Protein AF-A0A259NE61-F1 (afdb_monomer)

Foldseek 3Di:
DDAAEAEAEQPPQVLVVVLVPDDQDADPVRHGPRDDVPDPDDPVSVVVVVVVCVVCVVVVHDDDDDPPDHSLRVVLVVLVVCVVVRHAYEYAHPDQLNLLSADPRYWYADPVVRQIDHQVSNCVVQVDGSPCSVVSVVPD

Sequence (140 aa):
MTKHRLLLVDGSSYLYRAFHAMPDLRNGAGEPTGAIYGSPMPEDLVKQIEPIHAMVKALGWPVLMVSGVEADDVIGTLACQATEAGWETIISTGDKDLAQLVNPSVTLINTMTDEKLDIPGVIAKFGVPPERIVDYLSII

Solvent-accessible surface area (backbone atoms only — not comparable to full-atom values): 8449 Å² total; per-residue (Å²): 132,88,74,50,74,46,79,46,71,44,61,64,50,49,52,53,49,56,60,73,67,52,74,94,41,54,50,100,86,68,47,80,70,55,86,55,93,91,55,77,82,54,68,76,58,59,66,46,50,61,61,50,53,53,50,44,44,73,74,70,42,88,84,87,85,56,92,96,55,58,69,65,60,56,50,50,53,52,50,51,53,34,48,76,71,64,22,37,33,40,37,39,39,79,61,72,77,62,46,41,66,34,44,102,44,26,33,39,32,22,84,90,74,74,42,65,32,39,58,69,40,36,28,72,72,72,75,41,52,27,94,42,39,66,66,56,59,74,76,108

Nearest PDB structures (foldseek):
  3zde-assembly1_A  TM=8.066E-01  e=3.322E-08  Escherichia coli
  3zdc-assembly1_A  TM=7.584E-01  e=1.025E-07  Escherichia coli
  1ut8-assembly1_A  TM=6.338E-01  e=2.202E-05  Tequintavirus T5
  5hp4-assembly1_A  TM=6.996E-01  e=4.880E-05  Tequintavirus T5
  5hml-assembly2_B  TM=6.680E-01  e=5.214E-05  Tequintavirus T5

Structure (mmCIF, N/CA/C/O backbone):
data_AF-A0A259NE61-F1
#
_entry.id   AF-A0A259NE61-F1
#
loop_
_atom_site.group_PDB
_atom_site.id
_atom_site.type_symbol
_atom_site.label_atom_id
_atom_site.label_alt_id
_atom_site.label_comp_id
_atom_site.label_asym_id
_atom_site.label_entity_id
_atom_site.label_seq_id
_atom_site.pdbx_PDB_ins_code
_atom_site.Cartn_x
_atom_site.Cartn_y
_atom_site.Cartn_z
_atom_site.occupancy
_atom_site.B_iso_or_equiv
_atom_site.auth_seq_id
_atom_site.auth_comp_id
_atom_site.auth_asym_id
_atom_site.auth_atom_id
_atom_site.pdbx_PDB_model_num
ATOM 1 N N . MET A 1 1 ? -8.434 -11.866 23.099 1.00 57.50 1 MET A N 1
ATOM 2 C CA . MET A 1 1 ? -8.838 -12.311 21.749 1.00 57.50 1 MET A CA 1
ATOM 3 C C . MET A 1 1 ? -7.645 -12.150 20.825 1.00 57.50 1 MET A C 1
ATOM 5 O O . MET A 1 1 ? -6.938 -11.159 20.962 1.00 57.50 1 MET A O 1
ATOM 9 N N . THR A 1 2 ? -7.362 -13.123 19.964 1.00 65.31 2 THR A N 1
ATOM 10 C CA . THR A 1 2 ? -6.283 -13.031 18.969 1.00 65.31 2 THR A CA 1
ATOM 11 C C . THR A 1 2 ? -6.672 -12.019 17.898 1.00 65.31 2 THR A C 1
ATOM 13 O O . THR A 1 2 ? -7.663 -12.214 17.202 1.00 65.31 2 THR A O 1
ATOM 16 N N . LYS A 1 3 ? -5.916 -10.924 17.790 1.00 75.94 3 LYS A N 1
ATOM 17 C CA . LYS A 1 3 ? -6.103 -9.919 16.740 1.00 75.94 3 LYS A CA 1
ATOM 18 C C . LYS A 1 3 ? -5.498 -10.479 15.450 1.00 75.94 3 LYS A C 1
ATOM 20 O O . LYS A 1 3 ? -4.293 -10.724 15.400 1.00 75.94 3 LYS A O 1
ATOM 25 N N . HIS A 1 4 ? -6.332 -10.761 14.454 1.00 93.12 4 HIS A N 1
ATOM 26 C CA . HIS A 1 4 ? -5.865 -11.231 13.150 1.00 93.12 4 HIS A CA 1
ATOM 27 C C . HIS A 1 4 ? -5.156 -10.092 12.412 1.00 93.12 4 HIS A C 1
ATOM 29 O O . HIS A 1 4 ? -5.502 -8.922 12.589 1.00 93.12 4 HIS A O 1
ATOM 35 N N . ARG A 1 5 ? -4.130 -10.433 11.625 1.00 95.50 5 ARG A N 1
ATOM 36 C CA . ARG A 1 5 ? -3.349 -9.468 10.847 1.00 95.50 5 ARG A CA 1
ATOM 37 C C . ARG A 1 5 ? -3.402 -9.823 9.370 1.00 95.50 5 ARG A C 1
ATOM 39 O O . ARG A 1 5 ? -3.149 -10.973 9.020 1.00 95.50 5 ARG A O 1
ATOM 46 N N . LEU A 1 6 ? -3.681 -8.829 8.536 1.00 97.19 6 LEU A N 1
ATOM 47 C CA . LEU A 1 6 ? -3.619 -8.906 7.083 1.00 97.19 6 LEU A CA 1
ATOM 48 C C . LEU A 1 6 ? -2.426 -8.088 6.586 1.00 97.19 6 LEU A C 1
ATOM 50 O O . LEU A 1 6 ? -2.226 -6.951 7.006 1.00 97.19 6 LEU A O 1
ATOM 54 N N . LEU A 1 7 ? -1.632 -8.669 5.692 1.00 97.38 7 LEU A N 1
ATOM 55 C CA . LEU A 1 7 ? -0.596 -7.957 4.954 1.00 97.38 7 LEU A CA 1
ATOM 56 C C . LEU A 1 7 ? -0.975 -7.969 3.476 1.00 97.38 7 LEU A C 1
ATOM 58 O O . LEU A 1 7 ? -1.102 -9.039 2.883 1.00 97.38 7 LEU A O 1
ATOM 62 N N . LEU A 1 8 ? -1.151 -6.784 2.904 1.00 97.50 8 LEU A N 1
ATOM 63 C CA . LEU A 1 8 ? -1.389 -6.572 1.481 1.00 97.50 8 LEU A CA 1
ATOM 64 C C . LEU A 1 8 ? -0.125 -5.970 0.873 1.00 97.50 8 LEU A C 1
ATOM 66 O O . LEU A 1 8 ? 0.466 -5.066 1.456 1.00 97.50 8 LEU A O 1
ATOM 70 N N . VAL A 1 9 ? 0.310 -6.482 -0.275 1.00 96.12 9 VAL A N 1
ATOM 71 C CA . VAL A 1 9 ? 1.490 -5.980 -0.989 1.00 96.12 9 VAL A CA 1
ATOM 72 C C . VAL A 1 9 ? 1.059 -5.557 -2.382 1.00 96.12 9 VAL A C 1
ATOM 74 O O . VAL A 1 9 ? 0.540 -6.366 -3.147 1.00 96.12 9 VAL A O 1
ATOM 77 N N . ASP A 1 10 ? 1.295 -4.293 -2.704 1.00 94.44 10 ASP A N 1
ATOM 78 C CA . ASP A 1 10 ? 0.987 -3.708 -4.001 1.00 94.44 10 ASP A CA 1
ATOM 79 C C . ASP A 1 10 ? 2.079 -4.053 -5.022 1.00 94.44 10 ASP A C 1
ATOM 81 O O . ASP A 1 10 ? 3.076 -3.345 -5.195 1.00 94.44 10 ASP A O 1
ATOM 85 N N . GLY A 1 11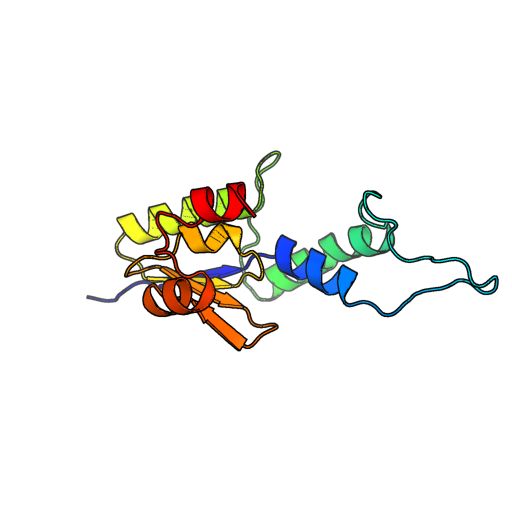 ? 1.908 -5.204 -5.676 1.00 90.50 11 GLY A N 1
ATOM 86 C CA . GLY A 1 11 ? 2.854 -5.698 -6.674 1.00 90.50 11 GLY A CA 1
ATOM 87 C C . GLY A 1 11 ? 3.004 -4.763 -7.878 1.00 90.50 11 GLY A C 1
ATOM 88 O O . GLY A 1 11 ? 4.117 -4.584 -8.372 1.00 90.50 11 GLY A O 1
ATOM 89 N N . SER A 1 12 ? 1.915 -4.133 -8.323 1.00 85.19 12 SER A N 1
ATOM 90 C CA . SER A 1 12 ? 1.905 -3.192 -9.450 1.00 85.19 12 SER A CA 1
ATOM 91 C C . SER A 1 12 ? 2.706 -1.928 -9.162 1.00 85.19 12 SER A C 1
ATOM 93 O O . SER A 1 12 ? 3.550 -1.553 -9.976 1.00 85.19 12 SER A O 1
ATOM 95 N N . SER A 1 13 ? 2.506 -1.307 -7.995 1.00 84.50 13 SER A N 1
ATOM 96 C CA . SER A 1 13 ? 3.235 -0.098 -7.600 1.00 84.50 13 SER A CA 1
ATOM 97 C C . SER A 1 13 ? 4.735 -0.368 -7.489 1.00 84.50 13 SER A C 1
ATOM 99 O O . SER A 1 13 ? 5.548 0.391 -8.023 1.00 84.50 13 SER A O 1
ATOM 101 N N . TYR A 1 14 ? 5.140 -1.494 -6.889 1.00 82.88 14 TYR A N 1
ATOM 102 C CA . TYR A 1 14 ? 6.562 -1.844 -6.817 1.00 82.88 14 TYR A CA 1
ATOM 103 C C . TYR A 1 14 ? 7.169 -2.199 -8.174 1.00 82.88 14 TYR A C 1
ATOM 105 O O . TYR A 1 14 ? 8.302 -1.793 -8.436 1.00 82.88 14 TYR A O 1
ATOM 113 N N . LEU A 1 15 ? 6.438 -2.890 -9.054 1.00 81.88 15 LEU A N 1
ATOM 114 C CA . LEU A 1 15 ? 6.918 -3.190 -10.404 1.00 81.88 15 LEU A CA 1
ATOM 115 C C . LEU A 1 15 ? 7.117 -1.906 -11.221 1.00 81.88 15 LEU A C 1
ATOM 117 O O . LEU A 1 15 ? 8.161 -1.727 -11.850 1.00 81.88 15 LEU A O 1
ATOM 121 N N . TYR A 1 16 ? 6.156 -0.983 -11.152 1.00 78.12 16 TYR A N 1
ATOM 122 C CA . TYR A 1 16 ? 6.246 0.321 -11.805 1.00 78.12 16 TYR A CA 1
ATOM 123 C C . TYR A 1 16 ? 7.446 1.128 -11.292 1.00 78.12 16 TYR A C 1
ATOM 125 O O . TYR A 1 16 ? 8.238 1.663 -12.068 1.00 78.12 16 TYR A O 1
ATOM 133 N N . ARG A 1 17 ? 7.647 1.174 -9.972 1.00 76.75 17 ARG A N 1
ATOM 134 C CA . ARG A 1 17 ? 8.786 1.888 -9.379 1.00 76.75 17 ARG A CA 1
ATOM 135 C C . ARG A 1 17 ? 10.126 1.243 -9.711 1.00 76.75 17 ARG A C 1
ATOM 137 O O . ARG A 1 17 ? 11.070 1.971 -9.998 1.00 76.75 17 ARG A O 1
ATOM 144 N N . ALA A 1 18 ? 10.221 -0.087 -9.693 1.00 73.75 18 ALA A N 1
ATOM 145 C CA . ALA A 1 18 ? 11.434 -0.802 -10.086 1.00 73.75 18 ALA A CA 1
ATOM 146 C C . ALA A 1 18 ? 11.821 -0.478 -11.534 1.00 73.75 18 ALA A C 1
ATOM 148 O O . ALA A 1 18 ? 12.993 -0.256 -11.827 1.00 73.75 18 ALA A O 1
ATOM 149 N N . PHE A 1 19 ? 10.826 -0.364 -12.413 1.00 71.44 19 PHE A N 1
ATOM 150 C CA . PHE A 1 19 ? 11.033 0.025 -13.796 1.00 71.44 19 PHE A CA 1
ATOM 151 C C . PHE A 1 19 ? 11.588 1.453 -13.943 1.00 71.44 19 PHE A C 1
ATOM 153 O O . PHE A 1 19 ? 12.581 1.661 -14.636 1.00 71.44 19 PHE A O 1
ATOM 160 N N . HIS A 1 20 ? 11.009 2.431 -13.243 1.00 70.38 20 HIS A N 1
ATOM 161 C CA . HIS A 1 20 ? 11.482 3.823 -13.283 1.00 70.38 20 HIS A CA 1
ATOM 162 C C . HIS A 1 20 ? 12.764 4.083 -12.480 1.00 70.38 20 HIS A C 1
ATOM 164 O O . HIS A 1 20 ? 13.386 5.129 -12.646 1.00 70.38 20 HIS A O 1
ATOM 170 N N . ALA A 1 21 ? 13.172 3.147 -11.622 1.00 68.88 21 ALA A N 1
ATOM 171 C CA . ALA A 1 21 ? 14.451 3.187 -10.922 1.00 68.88 21 ALA A CA 1
ATOM 172 C C . ALA A 1 21 ? 15.622 2.670 -11.779 1.00 68.88 21 ALA A C 1
ATOM 174 O O . ALA A 1 21 ? 16.772 2.745 -11.340 1.00 68.88 21 ALA A O 1
ATOM 175 N N . MET A 1 22 ? 15.359 2.132 -12.978 1.00 65.62 22 MET A N 1
ATOM 176 C CA . MET A 1 22 ? 16.421 1.662 -13.864 1.00 65.62 22 MET A CA 1
ATOM 177 C C . MET A 1 22 ? 17.273 2.834 -14.386 1.00 65.62 22 MET A C 1
ATOM 179 O O . MET A 1 22 ? 16.744 3.917 -14.646 1.00 65.62 22 MET A O 1
ATOM 183 N N . PRO A 1 23 ? 18.598 2.641 -14.539 1.00 65.25 23 PRO A N 1
ATOM 184 C CA . PRO A 1 23 ? 19.488 3.659 -15.095 1.00 65.25 23 PRO A CA 1
ATOM 185 C C . PRO A 1 23 ? 19.095 4.026 -16.535 1.00 65.25 23 PRO A C 1
ATOM 187 O O . PRO A 1 23 ? 18.392 3.268 -17.197 1.00 65.25 23 PRO A O 1
ATOM 190 N N . ASP A 1 24 ? 19.574 5.171 -17.036 1.00 69.19 24 ASP A N 1
ATOM 191 C CA . ASP A 1 24 ? 19.362 5.586 -18.432 1.00 69.19 24 ASP A CA 1
ATOM 192 C C . ASP A 1 24 ? 19.928 4.522 -19.388 1.00 69.19 24 ASP A C 1
ATOM 194 O O . ASP A 1 24 ? 21.142 4.392 -19.562 1.00 69.19 24 ASP A O 1
ATOM 198 N N . LEU A 1 25 ? 19.037 3.715 -19.965 1.00 69.94 25 LEU A N 1
ATOM 199 C CA . LEU A 1 25 ? 19.394 2.677 -20.9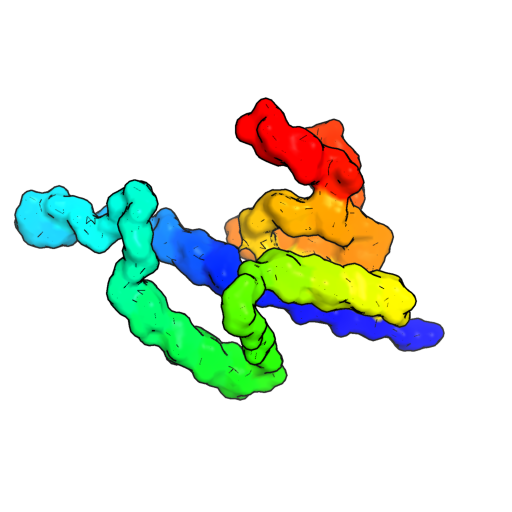19 1.00 69.94 25 LEU A CA 1
ATOM 200 C C . LEU A 1 25 ? 19.426 3.303 -22.308 1.00 69.94 25 LEU A C 1
ATOM 202 O O . LEU A 1 25 ? 18.388 3.725 -22.822 1.00 69.94 25 LEU A O 1
ATOM 206 N N . ARG A 1 26 ? 20.599 3.318 -22.946 1.00 74.81 26 ARG A N 1
ATOM 207 C CA . ARG A 1 26 ? 20.773 3.782 -24.328 1.00 74.81 26 ARG A CA 1
ATOM 208 C C . ARG A 1 26 ? 21.369 2.697 -25.207 1.00 74.81 26 ARG A C 1
ATOM 210 O O . ARG A 1 26 ? 22.205 1.916 -24.756 1.00 74.81 26 ARG A O 1
ATOM 217 N N . ASN A 1 27 ? 20.966 2.671 -26.474 1.00 78.12 27 ASN A N 1
ATOM 218 C CA . ASN A 1 27 ? 21.610 1.810 -27.463 1.00 78.12 27 ASN A CA 1
ATOM 219 C C . ASN A 1 27 ? 22.995 2.363 -27.867 1.00 78.12 27 ASN A C 1
ATOM 221 O O . ASN A 1 27 ? 23.403 3.450 -27.454 1.00 78.12 27 ASN A O 1
ATOM 225 N N . GLY A 1 28 ? 23.721 1.628 -28.716 1.00 78.44 28 GLY A N 1
ATOM 226 C CA . GLY A 1 28 ? 25.035 2.051 -29.224 1.00 78.44 28 GLY A CA 1
ATOM 227 C C . GLY A 1 28 ? 25.028 3.346 -30.053 1.00 78.44 28 GLY A C 1
ATOM 228 O O . GLY A 1 28 ? 26.091 3.921 -30.268 1.00 78.44 28 GLY A O 1
ATOM 229 N N . ALA A 1 29 ? 23.855 3.821 -30.488 1.00 83.31 29 ALA A N 1
ATOM 230 C CA . ALA A 1 29 ? 23.663 5.109 -31.157 1.00 83.31 29 ALA A CA 1
ATOM 231 C C . ALA A 1 29 ? 23.311 6.251 -30.176 1.00 83.31 29 ALA A C 1
ATOM 233 O O . ALA A 1 29 ? 23.151 7.395 -30.594 1.00 83.31 29 ALA A O 1
ATOM 234 N N . GLY A 1 30 ? 23.215 5.965 -28.871 1.00 75.81 30 GLY A N 1
ATOM 235 C CA . GLY A 1 30 ? 22.872 6.941 -27.837 1.00 75.81 30 GLY A CA 1
ATOM 236 C C . GLY A 1 30 ? 21.375 7.230 -27.720 1.00 75.81 30 GLY A C 1
ATOM 237 O O . GLY A 1 30 ? 20.994 8.160 -27.007 1.00 75.81 30 GLY A O 1
ATOM 238 N N . GLU A 1 31 ? 20.519 6.457 -28.387 1.00 76.69 31 GLU A N 1
ATOM 239 C CA . GLU A 1 31 ? 19.068 6.631 -28.331 1.00 76.69 31 GLU A CA 1
ATOM 240 C C . GLU A 1 31 ? 18.510 6.016 -27.041 1.00 76.69 31 GLU A C 1
ATOM 242 O O . GLU A 1 31 ? 18.940 4.918 -26.668 1.00 76.69 31 GLU A O 1
ATOM 247 N N . PRO A 1 32 ? 17.560 6.682 -26.356 1.00 68.38 32 PRO A N 1
ATOM 248 C CA . PRO A 1 32 ? 16.885 6.109 -25.199 1.00 68.38 32 PRO A CA 1
ATOM 249 C C . PRO A 1 32 ? 16.188 4.795 -25.565 1.00 68.38 32 PRO A C 1
ATOM 251 O O . PRO A 1 32 ? 15.406 4.731 -26.508 1.00 68.38 32 PRO A O 1
ATOM 254 N N . THR A 1 33 ? 16.462 3.760 -24.783 1.00 66.38 33 THR A N 1
ATOM 255 C CA . THR A 1 33 ? 15.789 2.449 -24.827 1.00 66.38 33 THR A CA 1
ATOM 256 C C . THR A 1 33 ? 14.900 2.213 -23.600 1.00 66.38 33 THR A C 1
ATOM 258 O O . THR A 1 33 ? 14.214 1.199 -23.522 1.00 66.38 33 THR A O 1
ATOM 261 N N . GLY A 1 34 ? 14.888 3.154 -22.646 1.00 62.62 34 GLY A N 1
ATOM 262 C CA . GLY A 1 34 ? 13.913 3.204 -21.552 1.00 62.62 34 GLY A CA 1
ATOM 263 C C . GLY A 1 34 ? 12.531 3.696 -22.009 1.00 62.62 34 GLY A C 1
ATOM 264 O O . GLY A 1 34 ? 12.361 4.129 -23.149 1.00 62.62 34 GLY A O 1
ATOM 265 N N . ALA A 1 35 ? 11.525 3.649 -21.126 1.00 54.06 35 ALA A N 1
ATOM 266 C CA . ALA A 1 35 ? 10.177 4.094 -21.490 1.00 54.06 35 ALA A CA 1
ATOM 267 C C . ALA A 1 35 ? 10.129 5.596 -21.771 1.00 54.06 35 ALA A C 1
ATOM 269 O O . ALA A 1 35 ? 10.480 6.431 -20.936 1.00 54.06 35 ALA A O 1
ATOM 270 N N . ILE A 1 36 ? 9.585 5.923 -22.936 1.00 54.06 36 ILE A N 1
ATOM 271 C CA . ILE A 1 36 ? 9.050 7.243 -23.242 1.00 54.06 36 ILE A CA 1
ATOM 272 C C . ILE A 1 36 ? 7.795 7.435 -22.372 1.00 54.06 36 ILE A C 1
ATOM 274 O O . ILE A 1 36 ? 6.980 6.521 -22.252 1.00 54.06 36 ILE A O 1
ATOM 278 N N . TYR A 1 37 ? 7.637 8.604 -21.747 1.00 43.22 37 TYR A N 1
ATOM 279 C CA . TYR A 1 37 ? 6.443 8.950 -20.964 1.00 43.22 37 TYR A CA 1
ATOM 280 C C . TYR A 1 37 ? 5.168 8.674 -21.787 1.00 43.22 37 TYR A C 1
ATOM 282 O O . TYR A 1 37 ? 4.999 9.238 -22.867 1.00 43.22 37 TYR A O 1
ATOM 290 N N . GLY A 1 38 ? 4.297 7.786 -21.296 1.00 46.56 38 GLY A N 1
ATOM 291 C CA . GLY A 1 38 ? 3.061 7.381 -21.983 1.00 46.56 38 GLY A CA 1
ATOM 292 C C . GLY A 1 38 ? 3.194 6.224 -22.987 1.00 46.56 38 GLY A C 1
ATOM 293 O O . GLY A 1 38 ? 2.231 5.931 -23.692 1.00 46.56 38 GLY A O 1
ATOM 294 N N . SER A 1 39 ? 4.351 5.559 -23.073 1.00 50.53 39 SER A N 1
ATOM 295 C CA . SER A 1 39 ? 4.507 4.322 -23.851 1.00 50.53 39 SER A CA 1
ATOM 296 C C . SER A 1 39 ? 3.973 3.109 -23.071 1.00 50.53 39 SER A C 1
ATOM 298 O O . SER A 1 39 ? 4.086 3.093 -21.842 1.00 50.53 39 SER A O 1
ATOM 300 N N . PRO A 1 40 ? 3.401 2.089 -23.743 1.00 59.91 40 PRO A N 1
ATOM 301 C CA . PRO A 1 40 ? 3.030 0.839 -23.090 1.00 59.91 40 PRO A CA 1
ATOM 302 C C . PRO A 1 40 ? 4.229 0.234 -22.353 1.00 59.91 40 PRO A C 1
ATOM 304 O O . PRO A 1 40 ? 5.384 0.459 -22.721 1.00 59.91 40 PRO A O 1
ATOM 307 N N . MET A 1 41 ? 3.933 -0.537 -21.305 1.00 65.94 41 MET A N 1
ATOM 308 C CA . MET A 1 41 ? 4.935 -1.246 -20.516 1.00 65.94 41 MET A CA 1
ATOM 309 C C . MET A 1 41 ? 5.946 -1.949 -21.443 1.00 65.94 41 MET A C 1
ATOM 311 O O . MET A 1 41 ? 5.507 -2.721 -22.300 1.00 65.94 41 MET A O 1
ATOM 315 N N . PRO A 1 42 ? 7.269 -1.710 -21.315 1.00 72.19 42 PRO A N 1
ATOM 316 C CA . PRO A 1 42 ? 8.235 -2.321 -22.223 1.00 72.19 42 PRO A CA 1
ATOM 317 C C . PRO A 1 42 ? 8.145 -3.841 -22.201 1.00 72.19 42 PRO A C 1
ATOM 319 O O . P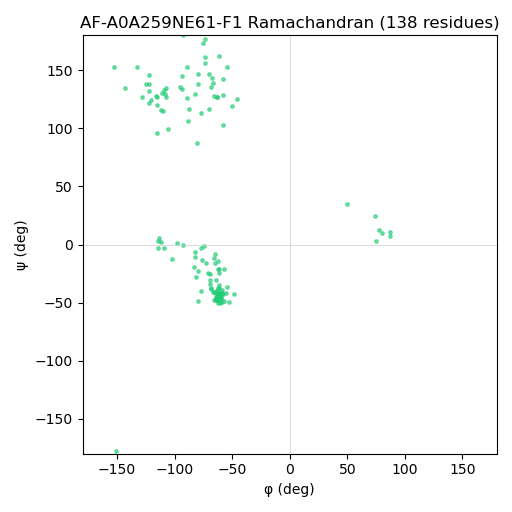RO A 1 42 ? 7.961 -4.439 -21.140 1.00 72.19 42 PRO A O 1
ATOM 322 N N . GLU A 1 43 ? 8.307 -4.476 -23.362 1.00 75.06 43 GLU A N 1
ATOM 323 C CA . GLU A 1 43 ? 8.136 -5.928 -23.505 1.00 75.06 43 GLU A CA 1
ATOM 324 C C . GLU A 1 43 ? 8.998 -6.729 -22.522 1.00 75.06 43 GLU A C 1
ATOM 326 O O . GLU A 1 43 ? 8.558 -7.746 -21.988 1.00 75.06 43 GLU A O 1
ATOM 331 N N . ASP A 1 44 ? 10.214 -6.261 -22.243 1.00 74.25 44 ASP A N 1
ATOM 332 C CA . ASP A 1 44 ? 11.118 -6.926 -21.306 1.00 74.25 44 ASP A CA 1
ATOM 333 C C . ASP A 1 44 ? 10.648 -6.838 -19.853 1.00 74.25 44 ASP A C 1
ATOM 335 O O . ASP A 1 44 ? 10.954 -7.735 -19.069 1.00 74.25 44 ASP A O 1
ATOM 339 N N . LEU A 1 45 ? 9.862 -5.819 -19.494 1.00 74.50 45 LEU A N 1
ATOM 340 C CA . LEU A 1 45 ? 9.203 -5.751 -18.192 1.00 74.50 45 LEU A CA 1
ATOM 341 C C . LEU A 1 45 ? 7.976 -6.668 -18.150 1.00 74.50 45 LEU A C 1
ATOM 343 O O . LEU A 1 45 ? 7.780 -7.381 -17.169 1.00 74.50 45 LEU A O 1
ATOM 347 N N . VAL A 1 46 ? 7.193 -6.724 -19.231 1.00 80.56 46 VAL A N 1
ATOM 348 C CA . VAL A 1 46 ? 6.037 -7.632 -19.334 1.00 80.56 46 VAL A CA 1
ATOM 349 C C . VAL A 1 46 ? 6.472 -9.090 -19.141 1.00 80.56 46 VAL A C 1
ATOM 351 O O . VAL A 1 46 ? 5.844 -9.828 -18.380 1.00 80.56 46 VAL A O 1
ATOM 354 N N . LYS A 1 47 ? 7.597 -9.494 -19.746 1.00 83.94 47 LYS A N 1
ATOM 355 C CA . LYS A 1 47 ? 8.181 -10.841 -19.589 1.00 83.94 47 LYS A CA 1
ATOM 356 C C . LYS A 1 47 ? 8.585 -11.172 -18.146 1.00 83.94 47 LYS A C 1
ATOM 358 O O . LYS A 1 47 ? 8.702 -12.349 -17.816 1.00 83.94 47 LYS A O 1
ATOM 363 N N . GLN A 1 48 ? 8.801 -10.175 -17.284 1.00 81.94 48 GLN A N 1
ATOM 364 C CA . GLN A 1 48 ? 9.175 -10.391 -15.880 1.00 81.94 48 GLN A CA 1
ATOM 365 C C . GLN A 1 48 ? 7.974 -10.659 -14.965 1.00 81.94 48 GLN A C 1
ATOM 367 O O . GLN A 1 48 ? 8.152 -11.247 -13.899 1.00 81.94 48 GLN A O 1
ATOM 372 N N . ILE A 1 49 ? 6.754 -10.298 -15.377 1.00 85.75 49 ILE A N 1
ATOM 373 C CA . ILE A 1 49 ? 5.547 -10.431 -14.547 1.00 85.75 49 ILE A CA 1
ATOM 374 C C . ILE A 1 49 ? 5.284 -11.893 -14.164 1.00 85.75 49 ILE A C 1
ATOM 376 O O . ILE A 1 49 ? 5.094 -12.214 -12.990 1.00 85.75 49 ILE A O 1
ATOM 380 N N . GLU A 1 50 ? 5.287 -12.800 -15.142 1.00 90.44 50 GLU A N 1
ATOM 381 C CA . GLU A 1 50 ? 4.981 -14.214 -14.902 1.00 90.44 50 GLU A CA 1
ATOM 382 C C . GLU A 1 50 ? 6.012 -14.900 -13.976 1.00 90.44 50 GLU A C 1
ATOM 384 O O . GLU A 1 50 ? 5.586 -15.519 -12.993 1.00 90.44 50 GLU A O 1
ATOM 389 N N . PRO A 1 51 ? 7.339 -14.750 -14.180 1.00 91.56 51 PRO A N 1
ATOM 390 C CA . PRO A 1 51 ? 8.344 -15.234 -13.233 1.00 91.56 51 PRO A CA 1
ATOM 391 C C . PRO A 1 51 ? 8.165 -14.703 -11.807 1.00 91.56 51 PRO A C 1
ATOM 393 O O . PRO A 1 51 ? 8.291 -15.470 -10.850 1.00 91.56 51 PRO A O 1
ATOM 396 N N . ILE A 1 52 ? 7.832 -13.417 -11.646 1.00 90.38 52 ILE A N 1
ATOM 397 C CA . ILE A 1 52 ? 7.586 -12.816 -10.328 1.00 90.38 52 ILE A CA 1
ATOM 398 C C . ILE A 1 52 ? 6.379 -13.484 -9.664 1.00 90.38 52 ILE A C 1
ATOM 400 O O . ILE A 1 52 ? 6.472 -13.912 -8.513 1.00 90.38 52 ILE A O 1
ATOM 404 N N . HIS A 1 53 ? 5.268 -13.660 -10.384 1.00 91.81 53 HIS A N 1
ATOM 405 C CA . HIS A 1 53 ? 4.096 -14.361 -9.853 1.00 91.81 53 HIS A CA 1
ATOM 406 C C . HIS A 1 53 ? 4.405 -15.807 -9.460 1.00 91.81 53 HIS A C 1
ATOM 408 O O . HIS A 1 53 ? 3.938 -16.272 -8.417 1.00 91.81 53 HIS A O 1
ATOM 414 N N . ALA A 1 54 ? 5.180 -16.524 -10.276 1.00 93.38 54 ALA A N 1
ATOM 415 C CA . ALA A 1 54 ? 5.593 -17.890 -9.978 1.00 93.38 54 ALA A CA 1
ATOM 416 C C . ALA A 1 54 ? 6.443 -17.949 -8.699 1.00 93.38 54 ALA A C 1
ATOM 418 O O . ALA A 1 54 ? 6.192 -18.789 -7.835 1.00 93.38 54 ALA A O 1
ATOM 419 N N . MET A 1 55 ? 7.387 -17.018 -8.540 1.00 94.19 55 MET A N 1
ATOM 420 C CA . MET A 1 55 ? 8.226 -16.911 -7.348 1.00 94.19 55 MET A CA 1
ATOM 421 C C . MET A 1 55 ? 7.403 -16.596 -6.092 1.00 94.19 55 MET A C 1
ATOM 423 O O . MET A 1 55 ? 7.551 -17.283 -5.084 1.00 94.19 55 MET A O 1
ATOM 427 N N . VAL A 1 56 ? 6.500 -15.612 -6.146 1.00 93.56 56 VAL A N 1
ATOM 428 C CA . VAL A 1 56 ? 5.637 -15.237 -5.007 1.00 93.56 56 VAL A CA 1
ATOM 429 C C . VAL A 1 56 ? 4.769 -16.420 -4.565 1.00 93.56 56 VAL A C 1
ATOM 431 O O . VAL A 1 56 ? 4.709 -16.737 -3.375 1.00 93.56 56 VAL A O 1
ATOM 434 N N . LYS A 1 57 ? 4.179 -17.148 -5.521 1.00 94.50 57 LYS A N 1
ATOM 435 C CA . LYS A 1 57 ? 3.415 -18.373 -5.236 1.00 94.50 57 LYS A CA 1
ATOM 436 C C . LYS A 1 57 ? 4.287 -19.472 -4.630 1.00 94.50 57 LYS A C 1
ATOM 438 O O . LYS A 1 57 ? 3.862 -20.126 -3.682 1.00 94.50 57 LYS A O 1
ATOM 443 N N . ALA A 1 58 ? 5.506 -19.665 -5.137 1.00 95.88 58 ALA A N 1
ATOM 444 C CA . ALA A 1 58 ? 6.449 -20.652 -4.608 1.00 95.88 58 ALA A CA 1
ATOM 445 C C . ALA A 1 58 ? 6.894 -20.338 -3.167 1.00 95.88 58 ALA A C 1
ATOM 447 O O . ALA A 1 58 ? 7.130 -21.256 -2.387 1.00 95.88 58 ALA A O 1
ATOM 448 N N . LEU A 1 59 ? 6.942 -19.056 -2.790 1.00 95.62 59 LEU A N 1
ATOM 449 C CA . LEU A 1 59 ? 7.184 -18.606 -1.413 1.00 95.62 59 LEU A CA 1
ATOM 450 C C . LEU A 1 59 ? 5.970 -18.801 -0.484 1.00 95.62 59 LEU A C 1
ATOM 452 O O . LEU A 1 59 ? 6.056 -18.491 0.703 1.00 95.62 59 LEU A O 1
ATOM 456 N N . GLY A 1 60 ? 4.846 -19.310 -0.998 1.00 95.75 60 GLY A N 1
ATOM 457 C CA . GLY A 1 60 ? 3.628 -19.584 -0.232 1.00 95.75 60 GLY A CA 1
ATOM 458 C C . GLY A 1 60 ? 2.673 -18.397 -0.115 1.00 95.75 60 GLY A C 1
ATOM 459 O O . GLY A 1 60 ? 1.727 -18.458 0.669 1.00 95.75 60 GLY A O 1
ATOM 460 N N . TRP A 1 61 ? 2.899 -17.323 -0.875 1.00 95.19 61 TRP A N 1
ATOM 461 C CA . TRP A 1 61 ? 2.047 -16.139 -0.842 1.00 95.19 61 TRP A CA 1
ATOM 462 C C . TRP A 1 61 ? 0.965 -16.232 -1.923 1.00 95.19 61 TRP A C 1
ATOM 464 O O . TRP A 1 61 ? 1.266 -16.566 -3.075 1.00 95.19 61 TRP A O 1
ATOM 474 N N . PRO A 1 62 ? -0.301 -15.928 -1.595 1.00 95.06 62 PRO A N 1
ATOM 475 C CA . PRO A 1 62 ? -1.337 -15.818 -2.607 1.00 95.06 62 PRO A CA 1
ATOM 476 C C . PRO A 1 62 ? -1.063 -14.611 -3.512 1.00 95.06 62 PRO A C 1
ATOM 478 O O . PRO A 1 62 ? -0.694 -13.537 -3.045 1.00 95.06 62 PRO A O 1
ATOM 481 N N . VAL A 1 63 ? -1.286 -14.789 -4.814 1.00 94.44 63 VAL A N 1
ATOM 482 C CA . VAL A 1 63 ? -1.304 -13.696 -5.795 1.00 94.44 63 VAL A CA 1
ATOM 483 C C . VAL A 1 63 ? -2.744 -13.521 -6.246 1.00 94.44 63 VAL A C 1
ATOM 485 O O . VAL A 1 63 ? -3.307 -14.435 -6.853 1.00 94.44 63 VAL A O 1
ATOM 488 N N . LEU A 1 64 ? -3.330 -12.366 -5.939 1.00 94.31 64 LEU A N 1
ATOM 489 C CA . LEU A 1 64 ? -4.697 -12.023 -6.310 1.00 94.31 64 LEU A CA 1
ATOM 490 C C . LEU A 1 64 ? -4.677 -10.978 -7.425 1.00 94.31 64 LEU A C 1
ATOM 492 O O . LEU A 1 64 ? -4.034 -9.943 -7.296 1.00 94.31 64 LEU A O 1
ATOM 496 N N . MET A 1 65 ? -5.389 -11.264 -8.510 1.00 92.88 65 MET A N 1
ATOM 497 C CA . MET A 1 65 ? -5.609 -10.342 -9.620 1.00 92.88 65 MET A CA 1
ATOM 498 C C . MET A 1 65 ? -7.030 -10.546 -10.128 1.00 92.88 65 MET A C 1
ATOM 500 O O . MET A 1 65 ? -7.457 -11.688 -10.320 1.00 92.88 65 MET A O 1
ATOM 504 N N . VAL A 1 66 ? -7.747 -9.451 -10.356 1.00 93.38 66 VAL A N 1
ATOM 505 C CA . VAL A 1 66 ? -9.111 -9.471 -10.885 1.00 93.38 66 VAL A CA 1
ATOM 506 C C . VAL A 1 66 ? -9.095 -8.791 -12.249 1.00 93.38 66 VAL A C 1
ATOM 508 O O . VAL A 1 66 ? -8.558 -7.700 -12.405 1.00 93.38 66 VAL A O 1
ATOM 511 N N . SER A 1 67 ? -9.631 -9.465 -13.266 1.00 92.62 67 SER A N 1
ATOM 512 C CA . SER A 1 67 ? -9.625 -8.935 -14.631 1.00 92.62 67 SER A CA 1
ATOM 513 C C . SER A 1 67 ? -10.447 -7.647 -14.712 1.00 92.62 67 SER A C 1
ATOM 515 O O . SER A 1 67 ? -11.606 -7.636 -14.304 1.00 92.62 67 SER A O 1
ATOM 517 N N . GLY A 1 68 ? -9.842 -6.583 -15.249 1.00 92.44 68 GLY A N 1
ATOM 518 C CA . GLY A 1 68 ? -10.492 -5.282 -15.424 1.00 92.44 68 GLY A CA 1
ATOM 519 C C . GLY A 1 68 ? -10.612 -4.440 -14.151 1.00 92.44 68 GLY A C 1
ATOM 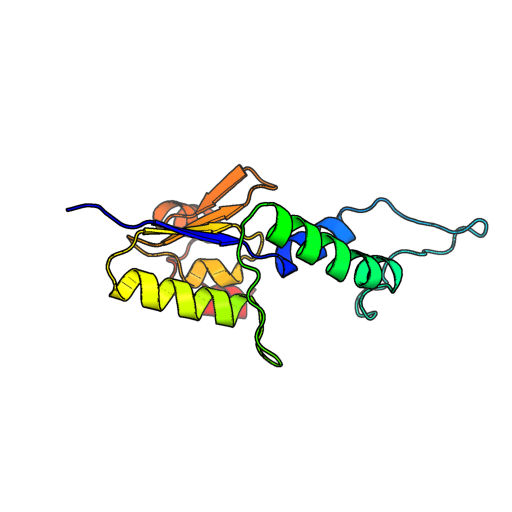520 O O . GLY A 1 68 ? -11.351 -3.464 -14.172 1.00 92.44 68 GLY A O 1
ATOM 521 N N . VAL A 1 69 ? -9.921 -4.813 -13.071 1.00 93.56 69 VAL A N 1
ATOM 522 C CA . VAL A 1 69 ? -9.919 -4.080 -11.797 1.00 93.56 69 VAL A CA 1
ATOM 523 C C . VAL A 1 69 ? -8.485 -3.703 -11.446 1.00 93.56 69 VAL A C 1
ATOM 525 O O . VAL A 1 69 ? -7.571 -4.516 -11.625 1.00 93.56 69 VAL A O 1
ATOM 528 N N . GLU A 1 70 ? -8.288 -2.479 -10.966 1.00 91.44 70 GLU A N 1
ATOM 529 C CA . GLU A 1 70 ? -6.978 -1.996 -10.544 1.00 91.44 70 GLU A CA 1
ATOM 530 C C . GLU A 1 70 ? -6.560 -2.626 -9.202 1.00 91.44 70 GLU A C 1
ATOM 532 O O . GLU A 1 70 ? -7.366 -3.169 -8.439 1.00 91.44 70 GLU A O 1
ATOM 537 N N . ALA A 1 71 ? -5.255 -2.669 -8.939 1.00 92.56 71 ALA A N 1
ATOM 538 C CA . ALA A 1 71 ? -4.748 -3.339 -7.743 1.00 92.56 71 ALA A CA 1
ATOM 539 C C . ALA A 1 71 ? -5.122 -2.588 -6.458 1.00 92.56 71 ALA A C 1
ATOM 541 O O . ALA A 1 71 ? -5.374 -3.223 -5.433 1.00 92.56 71 ALA A O 1
ATOM 542 N N . ASP A 1 72 ? -5.175 -1.262 -6.515 1.00 94.25 72 ASP A N 1
ATOM 543 C CA . ASP A 1 72 ? -5.606 -0.383 -5.433 1.00 94.25 72 ASP A CA 1
ATOM 544 C C . ASP A 1 72 ? -7.080 -0.611 -5.059 1.00 94.25 72 ASP A C 1
ATOM 546 O O . ASP A 1 72 ? -7.380 -0.706 -3.870 1.00 94.25 72 ASP A O 1
ATOM 550 N N . ASP A 1 73 ? -7.971 -0.836 -6.027 1.00 95.31 73 ASP A N 1
ATOM 551 C CA . ASP A 1 73 ? -9.373 -1.213 -5.799 1.00 95.31 73 ASP A CA 1
ATOM 552 C C . ASP A 1 73 ? -9.491 -2.561 -5.068 1.00 95.31 73 ASP A C 1
ATOM 554 O O . ASP A 1 73 ? -10.269 -2.721 -4.115 1.00 95.31 73 ASP A O 1
ATOM 558 N N . VAL A 1 74 ? -8.700 -3.559 -5.488 1.00 97.00 74 VAL A N 1
ATOM 559 C CA . VAL A 1 74 ? -8.656 -4.878 -4.833 1.00 97.00 74 VAL A CA 1
ATOM 560 C C . VAL A 1 74 ? -8.128 -4.745 -3.403 1.00 97.00 74 VAL A C 1
ATOM 562 O O . VAL A 1 74 ? -8.708 -5.307 -2.469 1.00 97.00 74 VAL A O 1
ATOM 565 N N . ILE A 1 75 ? -7.046 -3.987 -3.213 1.00 97.62 75 ILE A N 1
ATOM 566 C CA . ILE A 1 75 ? -6.439 -3.725 -1.904 1.00 97.62 75 ILE A CA 1
ATOM 567 C C . ILE A 1 75 ? -7.417 -2.973 -0.998 1.00 97.62 75 ILE A C 1
ATOM 569 O O . ILE A 1 75 ? -7.612 -3.380 0.147 1.00 97.62 75 ILE A O 1
ATOM 573 N N . GLY A 1 76 ? -8.061 -1.923 -1.507 1.00 97.00 76 GLY A N 1
ATOM 574 C CA . GLY A 1 76 ? -9.052 -1.128 -0.791 1.00 97.00 76 GLY A CA 1
ATOM 575 C C . GLY A 1 76 ? -10.231 -1.973 -0.336 1.00 97.00 76 GLY A C 1
ATOM 576 O O . GLY A 1 76 ? -10.593 -1.948 0.841 1.00 97.00 76 GLY A O 1
ATOM 577 N N . THR A 1 77 ? -10.754 -2.820 -1.224 1.00 97.94 77 THR A N 1
ATOM 578 C CA . THR A 1 77 ? -11.829 -3.765 -0.894 1.00 97.94 77 THR A CA 1
ATOM 579 C C . THR A 1 77 ? -11.430 -4.692 0.258 1.00 97.94 77 THR A C 1
ATOM 581 O O . THR A 1 77 ? -12.176 -4.832 1.229 1.00 97.94 77 THR A O 1
ATOM 584 N N . LEU A 1 78 ? -10.242 -5.302 0.194 1.00 98.00 78 LEU A N 1
ATOM 585 C CA . LEU A 1 78 ? -9.762 -6.217 1.234 1.00 98.00 78 LEU A CA 1
ATOM 586 C C . LEU A 1 78 ? -9.462 -5.504 2.559 1.00 98.00 78 LEU A C 1
ATOM 588 O O . LEU A 1 78 ? -9.756 -6.048 3.623 1.00 98.00 78 LEU A O 1
ATOM 592 N N . ALA A 1 79 ? -8.902 -4.294 2.515 1.00 97.88 79 ALA A N 1
ATOM 593 C CA . ALA A 1 79 ? -8.605 -3.497 3.703 1.00 97.88 79 ALA A CA 1
ATOM 594 C C . ALA A 1 79 ? -9.884 -3.063 4.437 1.00 97.88 79 ALA A C 1
ATOM 596 O O . ALA A 1 79 ? -9.946 -3.143 5.668 1.00 97.88 79 ALA A O 1
ATOM 597 N N . CYS A 1 80 ? -10.924 -2.669 3.696 1.00 97.56 80 CYS A N 1
ATOM 598 C CA . CYS A 1 80 ? -12.239 -2.364 4.257 1.00 97.56 80 CYS A CA 1
ATOM 599 C C . CYS A 1 80 ? -12.857 -3.602 4.921 1.00 97.56 80 CYS A C 1
ATOM 601 O O . CYS A 1 80 ? -13.209 -3.549 6.098 1.00 97.56 80 CYS A O 1
ATOM 603 N N . GLN A 1 81 ? -12.887 -4.743 4.225 1.00 97.94 81 GLN A N 1
ATOM 604 C CA . GLN A 1 81 ? -13.413 -6.001 4.776 1.00 97.94 81 GLN A CA 1
ATOM 605 C C . GLN A 1 81 ? -12.651 -6.460 6.028 1.00 97.94 81 GLN A C 1
ATOM 607 O O . GLN A 1 81 ? -13.249 -6.908 7.005 1.00 97.94 81 GLN A O 1
ATOM 612 N N . ALA A 1 82 ? -11.323 -6.330 6.028 1.00 97.38 82 ALA A N 1
ATOM 613 C CA . ALA A 1 82 ? -10.492 -6.643 7.185 1.00 97.38 82 ALA A CA 1
ATOM 614 C C . ALA A 1 82 ? -10.795 -5.716 8.372 1.00 97.38 82 ALA A C 1
ATOM 616 O O . ALA A 1 82 ? -10.895 -6.184 9.507 1.00 97.38 82 ALA A O 1
ATOM 617 N N . THR A 1 83 ? -11.001 -4.423 8.113 1.00 96.38 83 THR A N 1
ATOM 618 C CA . THR A 1 83 ? -11.391 -3.442 9.136 1.00 96.38 83 THR A CA 1
ATOM 619 C C . THR A 1 83 ? -12.752 -3.797 9.744 1.00 96.38 83 THR A C 1
ATOM 621 O O . THR A 1 83 ? -12.883 -3.836 10.967 1.00 96.38 83 THR A O 1
ATOM 624 N N . GLU A 1 84 ? -13.743 -4.145 8.918 1.00 96.62 84 GLU A N 1
ATOM 625 C CA . GLU A 1 84 ? -15.067 -4.609 9.365 1.00 96.62 84 GLU A CA 1
ATOM 626 C C . GLU A 1 84 ? -14.988 -5.899 10.196 1.00 96.62 84 GLU A C 1
ATOM 628 O O . GLU A 1 84 ? -15.721 -6.067 11.171 1.00 96.62 84 GLU A O 1
ATOM 633 N N . ALA A 1 85 ? -14.055 -6.791 9.857 1.00 96.12 85 ALA A N 1
ATOM 634 C CA . ALA A 1 85 ? -13.776 -8.009 10.613 1.00 96.12 85 ALA A CA 1
ATOM 635 C C . ALA A 1 85 ? -12.947 -7.772 11.895 1.00 96.12 85 ALA A C 1
ATOM 637 O O . ALA A 1 85 ? -12.684 -8.722 12.640 1.00 96.12 85 ALA A O 1
ATOM 638 N N . GLY A 1 86 ? -12.513 -6.534 12.168 1.00 95.94 86 GLY A N 1
ATOM 639 C CA . GLY A 1 86 ? -11.690 -6.174 13.327 1.00 95.94 86 GLY A CA 1
ATOM 640 C C . GLY A 1 86 ? -10.225 -6.622 13.229 1.00 95.94 86 GLY A C 1
ATOM 641 O O . GLY A 1 86 ? -9.578 -6.856 14.255 1.00 95.94 86 GLY A O 1
ATOM 642 N N . TRP A 1 87 ? -9.709 -6.807 12.013 1.00 97.38 87 TRP A N 1
ATOM 643 C CA . TRP A 1 87 ? -8.325 -7.199 11.749 1.00 97.38 87 TRP A CA 1
ATOM 644 C C . TRP A 1 87 ? -7.426 -5.970 11.626 1.00 97.38 87 TRP A C 1
ATOM 646 O O . TRP A 1 87 ? -7.855 -4.901 11.204 1.00 97.38 87 TRP A O 1
ATOM 656 N N . GLU A 1 88 ? -6.145 -6.140 11.942 1.00 97.81 88 GLU A N 1
ATOM 657 C CA . GLU A 1 88 ? -5.134 -5.121 11.652 1.00 97.81 88 GLU A CA 1
ATOM 658 C C . GLU A 1 88 ? -4.556 -5.349 10.265 1.00 97.81 88 GLU A C 1
ATOM 660 O O . GLU A 1 88 ? -4.040 -6.431 9.979 1.00 97.81 88 GLU A O 1
ATOM 665 N N . THR A 1 89 ? -4.579 -4.325 9.426 1.00 98.38 89 THR A N 1
ATOM 666 C CA . THR A 1 89 ? -4.075 -4.394 8.059 1.00 98.38 89 THR A CA 1
ATOM 667 C C . THR A 1 89 ? -2.820 -3.549 7.910 1.00 98.38 89 THR A C 1
ATOM 669 O O . THR A 1 89 ? -2.776 -2.379 8.288 1.00 98.38 89 THR A O 1
ATOM 672 N N . ILE A 1 90 ? -1.788 -4.148 7.327 1.00 98.12 90 ILE A N 1
ATOM 673 C CA . ILE A 1 90 ? -0.636 -3.428 6.795 1.00 98.12 90 ILE A CA 1
ATOM 674 C C . ILE A 1 90 ? -0.712 -3.500 5.280 1.00 98.12 90 ILE A C 1
ATOM 676 O O . ILE A 1 90 ? -0.846 -4.587 4.722 1.00 98.12 90 ILE A O 1
ATOM 680 N N . ILE A 1 91 ? -0.593 -2.353 4.624 1.00 98.25 91 ILE A N 1
ATOM 681 C CA . ILE A 1 91 ? -0.514 -2.266 3.169 1.00 98.25 91 ILE A CA 1
ATOM 682 C C . ILE A 1 91 ? 0.897 -1.802 2.812 1.00 98.25 91 ILE A C 1
ATOM 684 O O . ILE A 1 91 ? 1.311 -0.703 3.173 1.00 98.25 91 ILE A O 1
ATOM 688 N N . SER A 1 92 ? 1.651 -2.652 2.125 1.00 97.12 92 SER A N 1
ATOM 689 C CA . SER A 1 92 ? 2.956 -2.308 1.573 1.00 97.12 92 SER A CA 1
ATOM 690 C C . SER A 1 92 ? 2.761 -1.725 0.179 1.00 97.12 92 SER A C 1
ATOM 692 O O . SER A 1 92 ? 2.449 -2.469 -0.750 1.00 97.12 92 SER A O 1
ATOM 694 N N . THR A 1 93 ? 2.927 -0.413 0.030 1.00 95.81 93 THR A N 1
ATOM 695 C CA . THR A 1 93 ? 2.736 0.286 -1.248 1.00 95.81 93 THR A CA 1
ATOM 696 C C . THR A 1 93 ? 3.598 1.546 -1.326 1.00 95.81 93 THR A C 1
ATOM 698 O O . THR A 1 93 ? 3.955 2.145 -0.309 1.00 95.81 93 THR A O 1
ATOM 701 N N . GLY A 1 94 ? 3.959 1.938 -2.548 1.00 90.56 94 GLY A N 1
ATOM 702 C CA . GLY A 1 94 ? 4.534 3.247 -2.846 1.00 90.56 94 GLY A CA 1
ATOM 703 C C . GLY A 1 94 ? 3.513 4.257 -3.375 1.00 90.56 94 GLY A C 1
ATOM 704 O O . GLY A 1 94 ? 3.923 5.371 -3.711 1.00 90.56 94 GLY A O 1
ATOM 705 N N . ASP A 1 95 ? 2.243 3.864 -3.490 1.00 91.44 95 ASP A N 1
ATOM 706 C CA . ASP A 1 95 ? 1.155 4.704 -3.974 1.00 91.44 95 ASP A CA 1
ATOM 707 C C . ASP A 1 95 ? 0.613 5.601 -2.852 1.00 91.44 95 ASP A C 1
ATOM 709 O O . ASP A 1 95 ? 0.314 5.150 -1.744 1.00 91.44 95 ASP A O 1
ATOM 713 N N . LYS A 1 96 ? 0.517 6.900 -3.141 1.00 91.31 96 LYS A N 1
ATOM 714 C CA . LYS A 1 96 ? 0.017 7.906 -2.201 1.00 91.31 96 LYS A CA 1
ATOM 715 C C . LYS A 1 96 ? -1.511 7.917 -2.140 1.00 91.31 96 LYS A C 1
ATOM 717 O O . LYS A 1 96 ? -2.051 8.344 -1.123 1.00 91.31 96 LYS A O 1
ATOM 722 N N . ASP A 1 97 ? -2.190 7.434 -3.176 1.00 92.62 97 ASP A N 1
ATOM 723 C CA . ASP A 1 97 ? -3.648 7.466 -3.279 1.00 92.62 97 ASP A CA 1
ATOM 724 C C . ASP A 1 97 ? -4.267 6.508 -2.248 1.00 92.62 97 ASP A C 1
ATOM 726 O O . ASP A 1 97 ? -5.297 6.805 -1.641 1.00 92.62 97 ASP A O 1
ATOM 730 N N . LEU A 1 98 ? -3.559 5.421 -1.919 1.00 96.06 98 LEU A N 1
ATOM 731 C CA . LEU A 1 98 ? -3.922 4.479 -0.855 1.00 96.06 98 LEU A CA 1
ATOM 732 C C . LEU A 1 98 ? -3.862 5.091 0.558 1.00 96.06 98 LEU A C 1
ATOM 734 O O . LEU A 1 98 ? -4.390 4.492 1.497 1.00 96.06 98 LEU A O 1
ATOM 738 N N . ALA A 1 99 ? -3.280 6.287 0.749 1.00 97.31 99 ALA A N 1
ATOM 739 C CA . ALA A 1 99 ? -3.267 6.964 2.054 1.00 97.31 99 ALA A CA 1
ATOM 740 C C . ALA A 1 99 ? -4.676 7.305 2.560 1.00 97.31 99 ALA A C 1
ATOM 742 O O . ALA A 1 99 ? -4.870 7.425 3.769 1.00 97.31 99 ALA A O 1
ATOM 743 N N . GLN A 1 100 ? -5.667 7.370 1.665 1.00 97.38 100 GLN A N 1
ATOM 744 C CA . GLN A 1 100 ? -7.078 7.520 2.027 1.00 97.38 100 GLN A CA 1
ATOM 745 C C . GLN A 1 100 ? -7.627 6.355 2.873 1.00 97.38 100 GLN A C 1
ATOM 747 O O . GLN A 1 100 ? -8.584 6.534 3.620 1.00 97.38 100 GLN A O 1
ATOM 7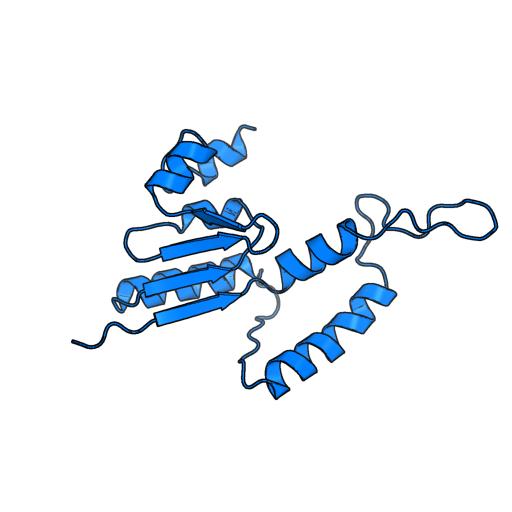52 N N . LEU A 1 101 ? -7.024 5.161 2.777 1.00 97.81 101 LEU A N 1
ATOM 753 C CA . LEU A 1 101 ? -7.471 3.960 3.493 1.00 97.81 101 LEU A CA 1
ATOM 754 C C . LEU A 1 101 ? -6.967 3.898 4.942 1.00 97.81 101 LEU A C 1
ATOM 756 O O . LEU A 1 101 ? -7.402 3.036 5.708 1.00 97.81 101 LEU A O 1
ATOM 760 N N . VAL A 1 102 ? -6.030 4.773 5.322 1.00 98.25 102 VAL A N 1
ATOM 761 C CA . VAL A 1 102 ? -5.434 4.787 6.662 1.00 98.25 102 VAL A CA 1
ATOM 762 C C . VAL A 1 102 ? -6.498 5.092 7.711 1.00 98.25 102 VAL A C 1
ATOM 764 O O . VAL A 1 102 ? -7.204 6.095 7.649 1.00 98.25 102 VAL A O 1
ATOM 767 N N . ASN A 1 103 ? -6.585 4.228 8.716 1.00 97.62 103 ASN A N 1
ATOM 768 C CA . ASN A 1 103 ? -7.536 4.329 9.818 1.00 97.62 103 ASN A CA 1
ATOM 769 C C . ASN A 1 103 ? -6.923 3.668 11.078 1.00 97.62 103 ASN A C 1
ATOM 771 O O . ASN A 1 103 ? -5.776 3.220 11.022 1.00 97.62 103 ASN A O 1
ATOM 775 N N . PRO A 1 104 ? -7.623 3.582 12.227 1.00 97.31 104 PRO A N 1
ATOM 776 C CA . PRO A 1 104 ? -7.049 3.005 13.450 1.00 97.31 104 PRO A CA 1
ATOM 777 C C . PRO A 1 104 ? -6.519 1.565 13.332 1.00 97.31 104 PRO A C 1
ATOM 779 O O . PRO A 1 104 ? -5.706 1.163 14.161 1.00 97.31 104 PRO A O 1
ATOM 782 N N . SER A 1 105 ? -6.970 0.809 12.329 1.00 97.19 105 SER A N 1
ATOM 783 C CA . SER A 1 105 ? -6.583 -0.579 12.059 1.0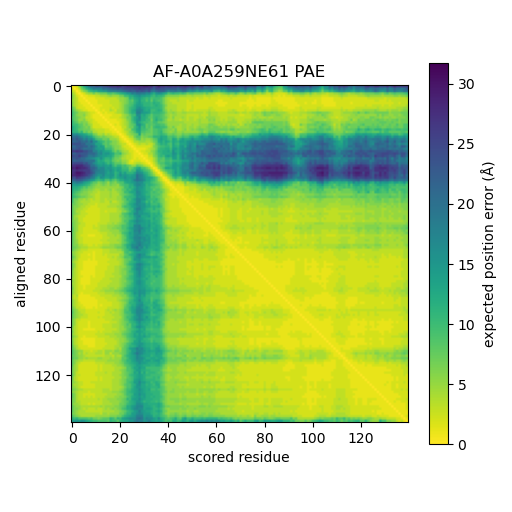0 97.19 105 SER A CA 1
ATOM 784 C C . SER A 1 105 ? -5.817 -0.768 10.748 1.00 97.19 105 SER A C 1
ATOM 786 O O . SER A 1 105 ? -5.378 -1.883 10.475 1.00 97.19 105 SER A O 1
ATOM 788 N N . VAL A 1 106 ? -5.619 0.281 9.944 1.00 98.38 106 VAL A N 1
ATOM 789 C CA . VAL A 1 106 ? -4.916 0.216 8.651 1.00 98.38 106 VAL A CA 1
ATOM 790 C C . VAL A 1 106 ? -3.703 1.138 8.673 1.00 98.38 106 VAL A C 1
ATOM 792 O O . VAL A 1 106 ? -3.819 2.334 8.924 1.00 98.38 106 VAL A O 1
ATOM 795 N N . THR A 1 107 ? -2.527 0.588 8.382 1.00 98.31 107 THR A N 1
ATOM 796 C CA . THR A 1 107 ? -1.263 1.333 8.271 1.00 98.31 107 THR A CA 1
ATOM 797 C C . THR A 1 107 ? -0.617 1.072 6.917 1.00 98.31 107 THR A C 1
ATOM 799 O O . THR A 1 107 ? -0.554 -0.082 6.486 1.00 98.31 107 THR A O 1
ATOM 802 N N . LEU A 1 108 ? -0.071 2.109 6.276 1.00 98.12 108 LEU A N 1
ATOM 803 C CA . LEU A 1 108 ? 0.761 1.925 5.084 1.00 98.12 108 LEU A CA 1
ATOM 804 C C . LEU A 1 108 ? 2.244 1.850 5.441 1.00 98.12 108 LEU A C 1
ATOM 806 O O . LEU A 1 108 ? 2.712 2.549 6.342 1.00 98.12 108 LEU A O 1
ATOM 810 N N . I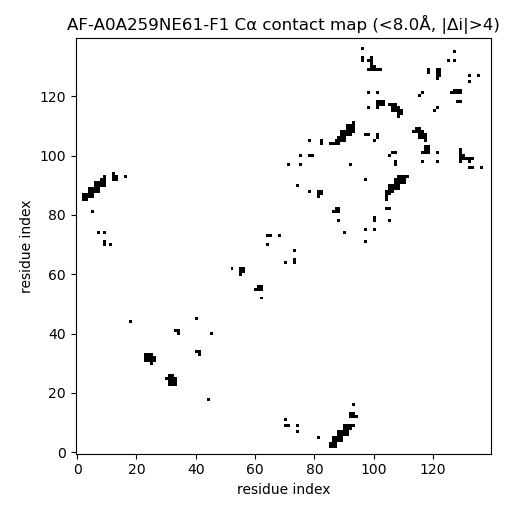LE A 1 109 ? 2.986 1.034 4.697 1.00 97.06 109 ILE A N 1
ATOM 811 C CA . ILE A 1 109 ? 4.447 0.971 4.741 1.00 97.06 109 ILE A CA 1
ATOM 812 C C . ILE A 1 109 ? 4.991 1.100 3.320 1.00 97.06 109 ILE A C 1
ATOM 814 O O . ILE A 1 109 ? 4.644 0.319 2.438 1.00 97.06 109 ILE A O 1
ATOM 818 N N . ASN A 1 110 ? 5.904 2.040 3.111 1.00 93.94 110 ASN A N 1
ATOM 819 C CA . ASN A 1 110 ? 6.688 2.131 1.891 1.00 93.94 110 ASN A CA 1
ATOM 820 C C . ASN A 1 110 ? 8.119 1.661 2.167 1.00 93.94 110 ASN A C 1
ATOM 822 O O . ASN A 1 110 ? 8.956 2.412 2.663 1.00 93.94 110 ASN A O 1
ATOM 826 N N . THR A 1 111 ? 8.409 0.415 1.799 1.00 88.31 111 THR A N 1
ATOM 827 C CA . THR A 1 111 ? 9.722 -0.226 1.984 1.00 88.31 111 THR A CA 1
ATOM 828 C C . THR A 1 111 ? 10.860 0.413 1.182 1.00 88.31 111 THR A C 1
ATOM 830 O O . THR A 1 111 ? 12.020 0.178 1.500 1.00 88.31 111 THR A O 1
ATOM 833 N N . MET A 1 112 ? 10.564 1.238 0.170 1.00 85.31 112 MET A N 1
ATOM 834 C CA . MET A 1 112 ? 11.593 1.932 -0.616 1.00 85.31 112 MET A CA 1
ATOM 835 C C . MET A 1 112 ? 12.103 3.199 0.077 1.00 85.31 112 MET A C 1
ATOM 837 O O . MET A 1 112 ? 13.231 3.617 -0.167 1.00 85.31 112 MET A O 1
ATOM 841 N N . THR A 1 113 ? 11.271 3.829 0.910 1.00 88.38 113 THR A N 1
ATOM 842 C CA . THR A 1 113 ? 11.606 5.059 1.650 1.00 88.38 113 THR A CA 1
ATOM 843 C C . THR A 1 113 ? 11.646 4.847 3.162 1.00 88.38 113 THR A C 1
ATOM 845 O O . THR A 1 113 ? 11.823 5.816 3.892 1.00 88.38 113 THR A O 1
ATOM 848 N N . ASP A 1 114 ? 11.447 3.606 3.616 1.00 89.19 114 ASP A N 1
ATOM 849 C CA . ASP A 1 114 ? 11.267 3.223 5.024 1.00 89.19 114 ASP A CA 1
ATOM 850 C C . ASP A 1 114 ? 10.208 4.077 5.748 1.00 89.19 114 ASP A C 1
ATOM 852 O O . ASP A 1 114 ? 10.320 4.431 6.920 1.00 89.19 114 ASP A O 1
ATOM 856 N N . GLU A 1 115 ? 9.163 4.462 5.012 1.00 93.44 115 GLU A N 1
ATOM 857 C CA . GLU A 1 115 ? 8.119 5.345 5.519 1.00 93.44 115 GLU A CA 1
ATOM 858 C C . GLU A 1 115 ? 6.938 4.531 6.043 1.00 93.44 115 GLU A C 1
ATOM 860 O O . GLU A 1 115 ? 6.462 3.607 5.384 1.00 93.44 115 GLU A O 1
ATOM 865 N N . LYS A 1 116 ? 6.426 4.919 7.212 1.00 96.44 116 LYS A N 1
ATOM 866 C CA . LYS A 1 116 ? 5.203 4.379 7.802 1.00 96.44 116 LYS A CA 1
ATOM 867 C C . LYS A 1 116 ? 4.150 5.480 7.884 1.00 96.44 116 LYS A C 1
ATOM 869 O O . LYS A 1 116 ? 4.400 6.519 8.490 1.00 96.44 116 LYS A O 1
ATOM 874 N N . LEU A 1 117 ? 2.963 5.224 7.341 1.00 97.50 117 LEU A N 1
ATOM 875 C CA . LEU A 1 117 ? 1.826 6.142 7.400 1.00 97.50 117 LEU A CA 1
ATOM 876 C C . LEU A 1 117 ? 0.692 5.518 8.218 1.00 97.50 117 LEU A C 1
ATOM 878 O O . LEU A 1 117 ? -0.101 4.716 7.724 1.00 97.50 117 LEU A O 1
ATOM 882 N N . ASP A 1 118 ? 0.650 5.888 9.495 1.00 97.75 118 ASP A N 1
ATOM 883 C CA . ASP A 1 118 ? -0.559 5.867 10.323 1.00 97.75 118 ASP A CA 1
ATOM 884 C C . ASP A 1 118 ? -1.247 7.245 10.265 1.00 97.75 118 ASP A C 1
ATOM 886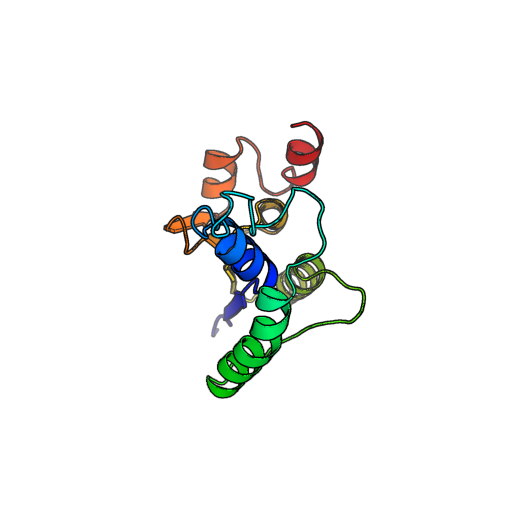 O O . ASP A 1 118 ? -0.774 8.140 9.566 1.00 97.75 118 ASP A O 1
ATOM 890 N N . ILE A 1 119 ? -2.378 7.439 10.958 1.00 98.19 119 ILE A N 1
ATOM 891 C CA . ILE A 1 119 ? -3.139 8.704 10.889 1.00 98.19 119 ILE A CA 1
ATOM 892 C C . ILE A 1 119 ? -2.240 9.931 11.173 1.00 98.19 119 ILE A C 1
ATOM 894 O O . ILE A 1 119 ? -2.247 10.862 10.364 1.00 98.19 119 ILE A O 1
ATOM 898 N N . PRO A 1 120 ? -1.423 9.957 12.252 1.00 98.06 120 PRO A N 1
ATOM 899 C CA . PRO A 1 120 ? -0.458 11.036 12.461 1.00 98.06 120 PRO A CA 1
ATOM 900 C C . PRO A 1 120 ? 0.560 11.176 11.325 1.00 98.06 120 PRO A C 1
ATOM 902 O O . PRO A 1 120 ? 0.851 12.300 10.919 1.00 98.06 120 PRO A O 1
ATOM 905 N N . GLY A 1 121 ? 1.085 10.064 10.799 1.00 97.25 121 GLY A N 1
ATOM 906 C CA . GLY A 1 121 ? 2.018 10.067 9.670 1.00 97.25 121 GLY A CA 1
ATOM 907 C C . GLY A 1 121 ? 1.425 10.683 8.399 1.00 97.25 121 GLY A C 1
ATOM 908 O O . GLY A 1 121 ? 2.083 11.493 7.747 1.00 97.25 121 GLY A O 1
ATOM 909 N N . VAL A 1 122 ? 0.163 10.375 8.081 1.00 97.75 122 VAL A N 1
ATOM 910 C CA . VAL A 1 122 ? -0.565 10.975 6.949 1.00 97.75 122 VAL A CA 1
ATOM 911 C C . VAL A 1 122 ? -0.696 12.486 7.135 1.00 97.75 122 VAL A C 1
ATOM 913 O O . VAL A 1 122 ? -0.329 13.245 6.239 1.00 97.75 122 VAL A O 1
ATOM 916 N N . ILE A 1 123 ? -1.130 12.937 8.316 1.00 97.88 123 ILE A N 1
ATOM 917 C CA . ILE A 1 123 ? -1.273 14.370 8.612 1.00 97.88 123 ILE A CA 1
ATOM 918 C C . ILE A 1 123 ? 0.077 15.084 8.522 1.00 97.88 123 ILE A C 1
ATOM 920 O O . ILE A 1 123 ? 0.165 16.156 7.929 1.00 97.88 123 ILE A O 1
ATOM 924 N N . ALA A 1 124 ? 1.136 14.496 9.079 1.00 97.25 124 ALA A N 1
ATOM 925 C CA . ALA A 1 124 ? 2.472 15.080 9.044 1.00 97.25 124 ALA A CA 1
ATOM 926 C C . ALA A 1 124 ? 3.009 15.218 7.612 1.00 97.25 124 ALA A C 1
ATOM 928 O O . ALA A 1 124 ? 3.675 16.203 7.300 1.00 97.25 124 ALA A O 1
ATOM 929 N N . LYS A 1 125 ? 2.709 14.245 6.744 1.00 95.56 125 LYS A N 1
ATOM 930 C CA . LYS A 1 125 ? 3.186 14.214 5.360 1.00 95.56 125 LYS A CA 1
ATOM 931 C C . LYS A 1 125 ? 2.385 15.110 4.418 1.00 95.56 125 LYS A C 1
ATOM 933 O O . LYS A 1 125 ? 2.977 15.845 3.634 1.00 95.56 125 LYS A O 1
ATOM 938 N N . PHE A 1 126 ? 1.059 15.016 4.459 1.00 96.06 126 PHE A N 1
ATOM 939 C CA . PHE A 1 126 ? 0.174 15.658 3.481 1.00 96.06 126 PHE A CA 1
ATOM 940 C C . PHE A 1 126 ? -0.490 16.935 4.010 1.00 96.06 126 PHE A C 1
ATOM 942 O O . PHE A 1 126 ? -1.072 17.692 3.240 1.00 96.06 126 PHE A O 1
ATOM 949 N N . GLY A 1 127 ? -0.428 17.191 5.320 1.00 96.88 127 GLY A N 1
ATOM 950 C CA . GLY A 1 127 ? -1.102 18.326 5.960 1.00 96.88 127 GLY A CA 1
ATOM 951 C C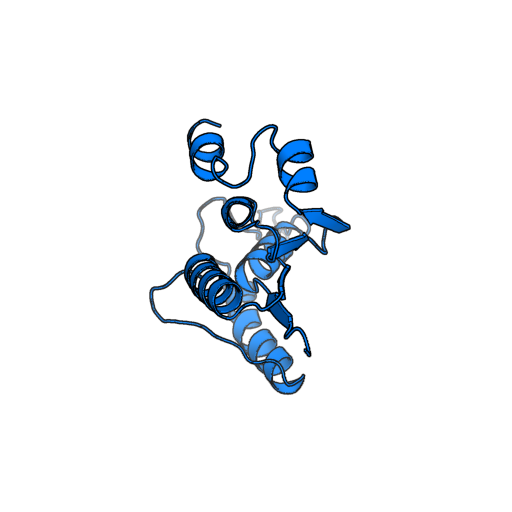 . GLY A 1 127 ? -2.617 18.152 6.116 1.00 96.88 127 GLY A C 1
ATOM 952 O O . GLY A 1 127 ? -3.287 19.059 6.610 1.00 96.88 127 GLY A O 1
ATOM 953 N N . VAL A 1 128 ? -3.165 16.999 5.722 1.00 97.19 128 VAL A N 1
ATOM 954 C CA . VAL A 1 128 ? -4.594 16.662 5.787 1.00 97.19 128 VAL A CA 1
ATOM 955 C C . VAL A 1 128 ? -4.793 15.268 6.393 1.00 97.19 128 VAL A C 1
ATOM 957 O O . VAL A 1 128 ? -3.889 14.435 6.302 1.00 97.19 128 VAL A O 1
ATOM 960 N N . PRO A 1 129 ? -5.942 14.991 7.033 1.00 97.88 129 PRO A N 1
ATOM 961 C CA . PRO A 1 129 ? -6.241 13.653 7.533 1.00 97.88 129 PRO A CA 1
ATOM 962 C C . PRO A 1 129 ? -6.600 12.683 6.382 1.00 97.88 129 PRO A C 1
ATOM 964 O O . PRO A 1 129 ? -6.947 13.153 5.292 1.00 97.88 129 PRO A O 1
ATOM 967 N N . PRO A 1 130 ? -6.535 11.350 6.603 1.00 97.69 130 PRO A N 1
ATOM 968 C CA . PRO A 1 130 ? -6.797 10.333 5.575 1.00 97.69 130 PRO A CA 1
ATOM 969 C C . PRO A 1 130 ? -8.088 10.550 4.779 1.00 97.69 130 PRO A C 1
ATOM 971 O O . PRO A 1 130 ? -8.075 10.488 3.552 1.00 97.69 130 PRO A O 1
ATOM 974 N N . GLU A 1 131 ? -9.183 10.919 5.446 1.00 96.94 131 GLU A N 1
ATOM 975 C CA . GLU A 1 131 ? -10.492 11.141 4.823 1.00 96.94 131 GLU A CA 1
ATOM 976 C C . GLU A 1 131 ? -10.542 12.324 3.837 1.00 96.94 131 GLU A C 1
ATOM 978 O O . GLU A 1 131 ? -11.545 12.505 3.155 1.00 96.94 131 GLU A O 1
ATOM 983 N N . ARG A 1 132 ? -9.478 13.135 3.752 1.00 96.94 132 ARG A N 1
ATOM 984 C CA . ARG A 1 132 ? -9.342 14.257 2.806 1.00 96.94 132 ARG A CA 1
ATOM 985 C C . ARG A 1 132 ? -8.241 14.051 1.771 1.00 96.94 132 ARG A C 1
ATOM 987 O O . ARG A 1 132 ? -7.946 14.976 1.018 1.00 96.94 132 ARG A O 1
ATOM 994 N N . ILE A 1 133 ? -7.610 12.877 1.735 1.00 96.69 133 ILE A N 1
ATOM 995 C CA . ILE A 1 133 ? -6.507 12.613 0.805 1.00 96.69 133 ILE A CA 1
ATOM 996 C C . ILE A 1 133 ? -6.970 12.724 -0.645 1.00 96.69 133 ILE A C 1
ATOM 998 O O . ILE A 1 133 ? -6.305 13.396 -1.424 1.00 96.69 133 ILE A O 1
ATOM 1002 N N . VAL A 1 134 ? -8.124 12.154 -0.997 1.00 93.62 134 VAL A N 1
ATOM 1003 C CA . VAL A 1 134 ? -8.661 12.233 -2.368 1.00 93.62 134 VAL A CA 1
ATOM 1004 C C . VAL A 1 134 ? -8.864 13.687 -2.794 1.00 93.62 134 VAL A C 1
ATOM 1006 O O . VAL A 1 134 ? -8.358 14.106 -3.834 1.00 93.62 134 VAL A O 1
ATOM 1009 N N . ASP A 1 135 ? -9.527 14.479 -1.950 1.00 94.56 135 ASP A N 1
ATOM 1010 C CA . ASP A 1 135 ? -9.761 15.899 -2.216 1.00 94.56 135 ASP A CA 1
ATOM 1011 C C . ASP A 1 135 ? -8.439 16.657 -2.378 1.00 94.56 135 ASP A C 1
ATOM 1013 O O . ASP A 1 135 ? -8.267 17.413 -3.332 1.00 94.56 135 ASP A O 1
ATOM 1017 N N . TYR A 1 136 ? -7.479 16.424 -1.480 1.00 95.38 136 TYR A N 1
ATOM 1018 C CA . TYR A 1 136 ? -6.155 17.041 -1.531 1.00 95.38 136 TYR A CA 1
ATOM 1019 C C . TYR A 1 136 ? -5.392 16.687 -2.813 1.00 95.38 136 TYR A C 1
ATOM 1021 O O . TYR A 1 136 ? -4.810 17.567 -3.442 1.00 95.38 136 TYR A O 1
ATOM 1029 N N . LEU A 1 137 ? -5.408 15.418 -3.221 1.00 93.38 137 LEU A N 1
ATOM 1030 C CA . LEU A 1 137 ? -4.709 14.956 -4.418 1.00 93.38 137 LEU A CA 1
ATOM 1031 C C . LEU A 1 137 ? -5.363 15.453 -5.711 1.00 93.38 137 LEU A C 1
ATOM 1033 O O . LEU A 1 137 ? -4.670 15.601 -6.711 1.00 93.38 137 LEU A O 1
ATOM 1037 N N . SER A 1 138 ? -6.662 15.764 -5.685 1.00 92.19 138 SER A N 1
ATOM 1038 C CA . SER A 1 138 ? -7.386 16.302 -6.843 1.00 92.19 138 SER A CA 1
ATOM 1039 C C . SER A 1 138 ? -7.052 17.762 -7.183 1.00 92.19 138 SER A C 1
ATOM 1041 O O . SER A 1 138 ? -7.374 18.222 -8.279 1.00 92.19 138 SER A O 1
ATOM 1043 N N . ILE A 1 139 ? -6.425 18.500 -6.258 1.00 91.62 139 ILE A N 1
ATOM 1044 C CA . ILE A 1 139 ? -6.151 19.941 -6.395 1.00 91.62 139 ILE A CA 1
ATOM 1045 C C . ILE A 1 139 ? -4.660 20.292 -6.546 1.00 91.62 139 ILE A C 1
ATOM 1047 O O . ILE A 1 139 ? -4.343 21.484 -6.606 1.00 91.62 139 ILE A O 1
ATOM 1051 N N . ILE A 1 140 ? -3.755 19.304 -6.583 1.00 83.50 140 ILE A N 1
ATOM 1052 C CA . ILE A 1 140 ? -2.293 19.501 -6.686 1.00 83.50 140 ILE A CA 1
ATOM 1053 C C . ILE A 1 140 ? -1.689 18.961 -7.980 1.00 83.50 140 ILE A C 1
ATOM 1055 O O . ILE A 1 140 ? -2.240 17.996 -8.549 1.00 83.50 140 ILE A O 1
#

Radius of gyration: 17.46 Å; Cα contacts (8 Å, |Δi|>4): 167; chains: 1; bounding box: 40×41×53 Å

pLDDT: mean 88.08, std 12.67, range [43.22, 98.38]

Secondary structure (DSSP, 8-state):
----EEEEE-HHHHHHHHHHTS---B-TT--B-SPPTT----HHHHHHHHHHHHHHHHTT------TT--HHHHHHHHHHHHHHTT-EEEEE-S-SGGGGG-BTTEEEEETTTTEEE-HHHHHHHHSS-GGGHHHHHHT-

Mean predicted aligned error: 6.58 Å